Protein AF-A0A0L9T7S7-F1 (afdb_monomer_lite)

Secondary structure (DSSP, 8-state):
--PPP--HHHHHHHHHHHTT--GGGS-HHHHHHSSSHHHHHHHHHHHHHHTT--GGG-GGGGTS-HHHHHHHHHHHHHHHHHHHHHHTT-

Sequence (90 aa):
MQRAPVTVEEQLLQKAIKEECTWENLPKRIQAILSSKEEWHRRIIESCIKKRIQWNSCFARKVCKESEYYEEMMRYLRKNLAVCLALNAT

pLDDT: mean 83.79, std 12.92, range [40.47, 94.75]

Foldseek 3Di:
DPDDPCDPLNVLLVVCLVVLPQPVRRDVVNCVVQVDNVSNLVSQLVVCLVVVPDPVPGSNVVPDDPVVSVVVSVVVVVVVVVVVVVVVVD

Structure (mmCIF, N/CA/C/O backbone):
data_AF-A0A0L9T7S7-F1
#
_entry.id   AF-A0A0L9T7S7-F1
#
loop_
_atom_site.group_PDB
_atom_site.id
_atom_site.type_symbol
_atom_site.label_atom_id
_atom_site.label_alt_id
_atom_site.label_comp_id
_atom_site.label_asym_id
_atom_site.label_entity_id
_atom_site.label_seq_id
_atom_site.pdbx_PDB_ins_code
_atom_site.Cartn_x
_atom_site.Cartn_y
_atom_site.Cartn_z
_atom_site.occupancy
_atom_site.B_iso_or_equiv
_atom_site.auth_seq_id
_atom_site.auth_comp_id
_atom_site.auth_asym_id
_atom_site.auth_atom_id
_atom_site.pdbx_PDB_model_num
ATOM 1 N N . MET A 1 1 ? 4.837 -25.696 2.775 1.00 40.47 1 MET A N 1
ATOM 2 C CA . MET A 1 1 ? 4.616 -24.419 3.492 1.00 40.47 1 MET A CA 1
ATOM 3 C C . MET A 1 1 ? 3.128 -24.275 3.779 1.00 40.47 1 MET A C 1
ATOM 5 O O . MET A 1 1 ? 2.366 -24.082 2.839 1.00 40.47 1 MET A O 1
ATOM 9 N N . GLN A 1 2 ? 2.690 -24.429 5.031 1.00 44.41 2 GLN A N 1
ATOM 10 C CA . GLN A 1 2 ? 1.311 -24.094 5.403 1.00 44.41 2 GLN A CA 1
ATOM 11 C C . GLN A 1 2 ? 1.199 -22.564 5.382 1.00 44.41 2 GLN A C 1
ATOM 13 O O . GLN A 1 2 ? 1.828 -21.889 6.194 1.00 44.41 2 GLN A O 1
ATOM 18 N N . ARG A 1 3 ? 0.482 -21.992 4.404 1.00 53.94 3 ARG A N 1
ATOM 19 C CA . ARG A 1 3 ? 0.116 -20.571 4.473 1.00 53.94 3 ARG A CA 1
ATOM 20 C C . ARG A 1 3 ? -0.795 -20.428 5.684 1.00 53.94 3 ARG A C 1
ATOM 22 O O . ARG A 1 3 ? -1.836 -21.080 5.724 1.00 53.94 3 ARG A O 1
ATOM 29 N N . ALA A 1 4 ? -0.385 -19.616 6.657 1.00 58.41 4 ALA A N 1
ATOM 30 C CA . ALA A 1 4 ? -1.250 -19.244 7.766 1.00 58.41 4 ALA A CA 1
ATOM 31 C C . ALA A 1 4 ? -2.614 -18.795 7.205 1.00 58.41 4 ALA A C 1
ATOM 33 O O . ALA A 1 4 ? -2.640 -18.121 6.165 1.00 58.41 4 ALA A O 1
ATOM 34 N N . PRO A 1 5 ? -3.734 -19.199 7.826 1.00 60.47 5 PRO A N 1
ATOM 35 C CA . PRO A 1 5 ? -5.053 -18.827 7.345 1.00 60.47 5 PRO A CA 1
ATOM 36 C C . PRO A 1 5 ? -5.147 -17.301 7.274 1.00 60.47 5 PRO A C 1
ATOM 38 O O . PRO A 1 5 ? -4.821 -16.602 8.233 1.00 60.47 5 PRO A O 1
ATOM 41 N N . VAL A 1 6 ? -5.551 -16.785 6.111 1.00 68.44 6 VAL A N 1
ATOM 42 C CA . VAL A 1 6 ? -5.765 -15.348 5.913 1.00 68.44 6 VAL A CA 1
ATOM 43 C C . VAL A 1 6 ? -6.875 -14.930 6.869 1.00 68.44 6 VAL A C 1
ATOM 45 O O . VAL A 1 6 ? -8.015 -15.372 6.708 1.00 68.44 6 VAL A O 1
ATOM 48 N N . THR A 1 7 ? -6.542 -14.121 7.876 1.00 82.75 7 THR A N 1
ATOM 49 C CA . THR A 1 7 ? -7.522 -13.687 8.873 1.00 82.75 7 THR A CA 1
ATOM 50 C C . THR A 1 7 ? -8.599 -12.826 8.219 1.00 82.75 7 THR A C 1
ATOM 52 O O . THR A 1 7 ? -8.391 -12.223 7.161 1.00 82.75 7 THR A O 1
ATOM 55 N N . VAL A 1 8 ? -9.773 -12.758 8.848 1.00 83.19 8 VAL A N 1
ATOM 56 C CA . VAL A 1 8 ? -10.880 -11.916 8.369 1.00 83.19 8 VAL A CA 1
ATOM 57 C C . VAL A 1 8 ? -10.438 -10.451 8.266 1.00 83.19 8 VAL A C 1
ATOM 59 O O . VAL A 1 8 ? -10.833 -9.766 7.324 1.00 83.19 8 VAL A O 1
ATOM 62 N N . GLU A 1 9 ? -9.571 -9.975 9.170 1.00 82.00 9 GLU A N 1
ATOM 63 C CA . GLU A 1 9 ? -8.996 -8.627 9.076 1.00 82.00 9 GLU A CA 1
ATOM 64 C C . GLU A 1 9 ? -8.184 -8.429 7.796 1.00 82.00 9 GLU A C 1
ATOM 66 O O . GLU A 1 9 ? -8.365 -7.428 7.105 1.00 82.00 9 GLU A O 1
ATOM 71 N N . GLU A 1 10 ? -7.310 -9.380 7.459 1.00 83.31 10 GLU A N 1
ATOM 72 C CA . GLU A 1 10 ? -6.472 -9.279 6.266 1.00 83.31 10 GLU A CA 1
ATOM 73 C C . GLU A 1 10 ? -7.337 -9.280 4.999 1.00 83.31 10 GLU A C 1
ATOM 75 O O . GLU A 1 10 ? -7.100 -8.488 4.091 1.00 83.31 10 GLU A O 1
ATOM 80 N N . GLN A 1 11 ? -8.406 -10.080 4.948 1.00 86.31 11 GLN A N 1
ATOM 81 C CA . GLN A 1 11 ? -9.348 -10.045 3.822 1.00 86.31 11 GLN A CA 1
ATOM 82 C C . GLN A 1 11 ? -10.037 -8.682 3.683 1.00 86.31 11 GLN A C 1
ATOM 84 O O . GLN A 1 11 ? -10.162 -8.163 2.571 1.00 86.31 11 GLN A O 1
ATOM 89 N N . LEU A 1 12 ? -10.456 -8.083 4.801 1.00 86.94 12 LEU A N 1
ATOM 90 C CA . LEU A 1 12 ? -11.080 -6.760 4.815 1.00 86.94 12 LEU A CA 1
ATOM 91 C C . LEU A 1 12 ? -10.102 -5.666 4.367 1.00 86.94 12 LEU A C 1
ATOM 93 O O . LEU A 1 12 ? -10.473 -4.816 3.559 1.00 86.94 12 LEU A O 1
ATOM 97 N N . LEU A 1 13 ? -8.846 -5.718 4.820 1.00 87.00 13 LEU A N 1
ATOM 98 C CA . LEU A 1 13 ? -7.781 -4.816 4.371 1.00 87.00 13 LEU A CA 1
ATOM 99 C C . LEU A 1 13 ? -7.543 -4.947 2.865 1.00 87.00 13 LEU A C 1
ATOM 101 O O . LEU A 1 13 ? -7.527 -3.949 2.146 1.00 87.00 13 LEU A O 1
ATOM 105 N N . GLN A 1 14 ? -7.411 -6.175 2.362 1.00 87.25 14 GLN A N 1
ATOM 106 C CA . GLN A 1 14 ? -7.205 -6.426 0.936 1.00 87.25 14 GLN A CA 1
ATOM 107 C C . GLN A 1 14 ? -8.381 -5.925 0.092 1.00 87.25 14 GLN A C 1
ATOM 109 O O . GLN A 1 14 ? -8.159 -5.372 -0.988 1.00 87.25 14 GLN A O 1
ATOM 114 N N . LYS A 1 15 ? -9.616 -6.083 0.585 1.00 90.00 15 LYS A N 1
ATOM 115 C CA . LYS A 1 15 ? -10.818 -5.552 -0.061 1.00 90.00 15 LYS A CA 1
ATOM 116 C C . LYS A 1 15 ? -10.792 -4.024 -0.110 1.00 90.00 15 LYS A C 1
ATOM 118 O O . LYS A 1 15 ? -10.944 -3.471 -1.192 1.00 90.00 15 LYS A O 1
ATOM 123 N N . ALA A 1 16 ? -10.510 -3.361 1.008 1.00 90.12 16 ALA A N 1
ATOM 124 C CA . ALA A 1 16 ? -10.442 -1.902 1.073 1.00 90.12 16 ALA A CA 1
ATOM 125 C C . ALA A 1 16 ? -9.345 -1.312 0.165 1.00 90.12 16 ALA A C 1
ATOM 127 O O . ALA A 1 16 ? -9.557 -0.284 -0.470 1.00 90.12 16 ALA A O 1
ATOM 128 N N . ILE A 1 17 ? -8.191 -1.982 0.041 1.00 89.75 17 ILE A N 1
ATOM 129 C CA . ILE A 1 17 ? -7.137 -1.575 -0.906 1.00 89.75 17 ILE A CA 1
ATOM 130 C C . ILE A 1 17 ? -7.608 -1.763 -2.353 1.00 89.75 17 ILE A C 1
ATOM 132 O O . ILE A 1 17 ? -7.351 -0.909 -3.196 1.00 89.75 17 ILE A O 1
ATOM 136 N N . LYS A 1 18 ? -8.294 -2.875 -2.652 1.00 87.69 18 LYS A N 1
ATOM 137 C CA . LYS A 1 18 ? -8.822 -3.163 -3.995 1.00 87.69 18 LYS A CA 1
ATOM 138 C C . LYS A 1 18 ? -9.908 -2.168 -4.415 1.00 87.69 18 LYS A C 1
ATOM 140 O O . LYS A 1 18 ? -9.976 -1.816 -5.585 1.00 87.69 18 LYS A O 1
ATOM 145 N N . GLU A 1 19 ? -10.738 -1.738 -3.473 1.00 90.50 19 GLU A N 1
ATOM 146 C CA . GLU A 1 19 ? -11.787 -0.730 -3.670 1.00 90.50 19 GLU A CA 1
ATOM 147 C C . GLU A 1 19 ? -11.252 0.711 -3.592 1.00 90.50 19 GLU A C 1
ATOM 149 O O . GLU A 1 19 ? -12.024 1.657 -3.713 1.00 90.50 19 GLU A O 1
ATOM 154 N N . GLU A 1 20 ? -9.937 0.891 -3.417 1.00 89.44 20 GLU A N 1
ATOM 155 C CA . GLU A 1 20 ? -9.279 2.198 -3.313 1.00 89.44 20 GLU A CA 1
ATOM 156 C C . GLU A 1 20 ? -9.873 3.102 -2.216 1.00 89.44 20 GLU A C 1
ATOM 158 O O . GLU A 1 20 ? -9.974 4.326 -2.364 1.00 89.44 20 GLU A O 1
ATOM 163 N N . CYS A 1 21 ? -10.264 2.501 -1.088 1.00 89.75 21 CYS A N 1
ATOM 164 C CA . CYS A 1 21 ? -10.857 3.226 0.027 1.00 89.75 21 CYS A CA 1
ATOM 165 C C . CYS A 1 21 ? -9.839 4.170 0.682 1.00 89.75 21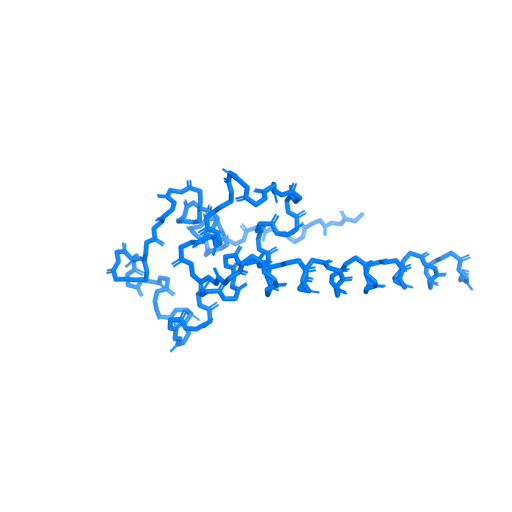 CYS A C 1
ATOM 167 O O . CYS A 1 21 ? -8.758 3.770 1.129 1.00 89.75 21 CYS A O 1
ATOM 169 N N . THR A 1 22 ? -10.209 5.444 0.794 1.00 89.31 22 THR A N 1
ATOM 170 C CA . THR A 1 22 ? -9.461 6.436 1.573 1.00 89.31 22 THR A CA 1
ATOM 171 C C . THR A 1 22 ? -9.616 6.175 3.069 1.00 89.31 22 THR A C 1
ATOM 173 O O . THR A 1 22 ? -10.591 5.560 3.492 1.00 89.31 22 THR A O 1
ATOM 176 N N . TRP A 1 23 ? -8.675 6.679 3.876 1.00 88.88 23 TRP A N 1
ATOM 177 C CA . TRP A 1 23 ? -8.687 6.521 5.338 1.00 88.88 23 TRP A CA 1
ATOM 178 C C . TRP A 1 23 ? -10.043 6.868 5.976 1.00 88.88 23 TRP A C 1
ATOM 180 O O . TRP A 1 23 ? -10.582 6.069 6.736 1.00 88.88 23 TRP A O 1
ATOM 190 N N . GLU A 1 24 ? -10.626 8.005 5.590 1.00 88.19 24 GLU A N 1
ATOM 191 C CA . GLU A 1 24 ? -11.91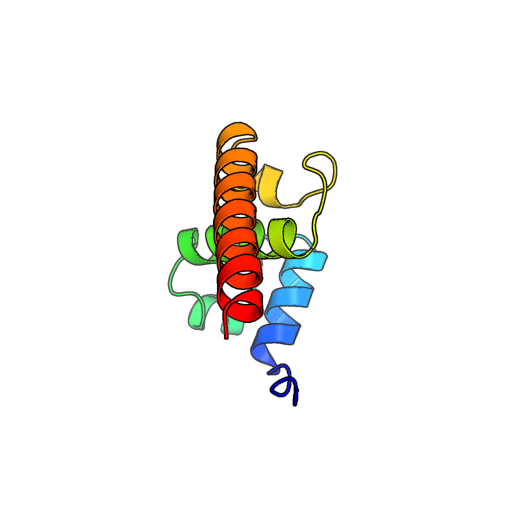4 8.503 6.100 1.00 88.19 24 GLU A CA 1
ATOM 192 C C . GLU A 1 24 ? -13.089 7.552 5.812 1.00 88.19 24 GLU A C 1
ATOM 194 O O . GLU A 1 24 ? -14.026 7.464 6.599 1.00 88.19 24 GLU A O 1
ATOM 199 N N . ASN A 1 25 ? -13.024 6.812 4.701 1.00 88.88 25 ASN A N 1
ATOM 200 C CA . ASN A 1 25 ? -14.082 5.906 4.249 1.00 88.88 25 ASN A CA 1
ATOM 201 C C . ASN A 1 25 ? -13.860 4.454 4.694 1.00 88.88 25 ASN A C 1
ATOM 203 O O . ASN A 1 25 ? -14.634 3.566 4.332 1.00 88.88 25 ASN A O 1
ATOM 207 N N . LEU A 1 26 ? -12.796 4.181 5.454 1.00 88.19 26 LEU A N 1
ATOM 208 C CA . LEU A 1 26 ? -12.546 2.841 5.962 1.00 88.19 26 LEU A CA 1
ATOM 209 C C . LEU A 1 26 ? -13.573 2.447 7.030 1.00 88.19 26 LEU A C 1
ATOM 211 O O . LEU A 1 26 ? -13.963 3.265 7.865 1.00 88.19 26 LEU A O 1
ATOM 215 N N . PRO A 1 27 ? -13.948 1.159 7.096 1.00 87.56 27 PRO A N 1
ATOM 216 C CA . PRO A 1 27 ? -14.693 0.634 8.228 1.00 87.56 27 PRO A CA 1
ATOM 217 C C . PRO A 1 27 ? -13.977 0.936 9.550 1.00 87.56 27 PRO A C 1
ATOM 219 O O . PRO A 1 27 ? -12.771 0.709 9.668 1.00 87.56 27 PRO A O 1
ATOM 222 N N . LYS A 1 28 ? -14.731 1.331 10.587 1.00 86.38 28 LYS A N 1
ATOM 223 C CA . LYS A 1 28 ? -14.190 1.593 11.938 1.00 86.38 28 LYS A CA 1
ATOM 224 C C . LYS A 1 28 ? -13.366 0.430 12.490 1.00 86.38 28 LYS A C 1
ATOM 226 O O . LYS A 1 28 ? -12.398 0.649 13.202 1.00 86.38 28 LYS A O 1
ATOM 231 N N . ARG A 1 29 ? -13.713 -0.809 12.123 1.00 86.12 29 ARG A N 1
ATOM 232 C CA . ARG A 1 29 ? -12.931 -2.000 12.479 1.00 86.12 29 ARG A CA 1
ATOM 233 C C . ARG A 1 29 ? -11.507 -1.936 11.920 1.00 86.12 29 ARG A C 1
ATOM 235 O O . ARG A 1 29 ? -10.581 -2.265 12.641 1.00 86.12 29 ARG A O 1
ATOM 242 N N . ILE A 1 30 ? -11.328 -1.500 10.671 1.00 87.31 30 ILE A N 1
ATOM 243 C CA . ILE A 1 30 ? -10.001 -1.335 10.061 1.00 87.31 30 ILE A CA 1
ATOM 244 C C . ILE A 1 30 ? -9.260 -0.155 10.697 1.00 87.31 30 ILE A C 1
ATOM 246 O O . ILE A 1 30 ? -8.091 -0.303 11.033 1.00 87.31 30 ILE A O 1
ATOM 250 N N . GLN A 1 31 ? -9.932 0.980 10.914 1.00 87.50 31 GLN A N 1
ATOM 251 C CA . GLN A 1 31 ? -9.328 2.133 11.599 1.00 87.50 31 GLN A CA 1
ATOM 252 C C . GLN A 1 31 ? -8.954 1.840 13.060 1.00 87.50 31 GLN A C 1
ATOM 254 O O . GLN A 1 31 ? -8.077 2.490 13.598 1.00 87.50 31 GLN A O 1
ATOM 259 N N . ALA A 1 32 ? -9.604 0.882 13.723 1.00 86.56 32 ALA A N 1
ATOM 260 C CA . ALA A 1 32 ? -9.210 0.454 15.064 1.00 86.56 32 ALA A CA 1
ATOM 261 C C . ALA A 1 32 ? -7.974 -0.463 15.047 1.00 86.56 32 ALA A C 1
ATOM 263 O O . ALA A 1 32 ? -7.257 -0.544 16.038 1.00 86.56 32 ALA A O 1
ATOM 264 N N . ILE A 1 33 ? -7.740 -1.172 13.936 1.00 85.62 33 ILE A N 1
ATOM 265 C CA . ILE A 1 33 ? -6.579 -2.057 13.750 1.00 85.62 33 ILE A CA 1
ATOM 266 C C . ILE A 1 33 ? -5.347 -1.253 13.331 1.00 85.62 33 ILE A C 1
ATOM 268 O O . ILE A 1 33 ? -4.238 -1.529 13.777 1.00 85.62 33 ILE A O 1
ATOM 272 N N . LEU A 1 34 ? -5.538 -0.298 12.425 1.00 83.19 34 LEU A N 1
ATOM 273 C CA . LEU A 1 34 ? -4.491 0.588 11.943 1.00 83.19 34 LEU A CA 1
ATOM 274 C C . LEU A 1 34 ? -4.471 1.794 12.867 1.00 83.19 34 LEU A C 1
ATOM 276 O O . LEU A 1 34 ? -5.438 2.534 12.918 1.00 83.19 34 LEU A O 1
ATOM 280 N N . SER A 1 35 ? -3.398 2.003 13.612 1.00 80.44 35 SER A N 1
ATOM 281 C CA . SER A 1 35 ? -3.403 3.006 14.684 1.00 80.44 35 SER A CA 1
ATOM 282 C C . SER A 1 35 ? -3.411 4.441 14.144 1.00 80.44 35 SER A C 1
ATOM 284 O O . SER A 1 35 ? -3.662 5.386 14.891 1.00 80.44 35 SER A O 1
ATOM 286 N N . SER A 1 36 ? -3.125 4.623 12.848 1.00 90.50 36 SER A N 1
ATOM 287 C CA . SER A 1 36 ? -3.150 5.924 12.188 1.00 90.50 36 SER A CA 1
ATOM 288 C C . SER A 1 36 ? -3.315 5.841 10.664 1.00 90.50 36 SER A C 1
ATOM 290 O O . SER A 1 36 ? -3.141 4.793 10.031 1.00 90.50 36 SER A O 1
ATOM 292 N N . LYS A 1 37 ? -3.584 7.002 10.056 1.00 91.19 37 LYS A N 1
ATOM 293 C CA . LYS A 1 37 ? -3.645 7.185 8.601 1.00 91.19 37 LYS A CA 1
ATOM 294 C C . LYS A 1 37 ? -2.317 6.867 7.913 1.00 91.19 37 LYS A C 1
ATOM 296 O O . LYS A 1 37 ? -2.304 6.278 6.834 1.00 91.19 37 LYS A O 1
ATOM 301 N N . GLU A 1 38 ? -1.196 7.220 8.531 1.00 91.56 38 GLU A N 1
ATOM 302 C CA . GLU A 1 38 ? 0.143 6.922 8.018 1.00 91.56 38 GLU A CA 1
ATOM 303 C C . GLU A 1 38 ? 0.377 5.410 7.950 1.00 91.56 38 GLU A C 1
ATOM 305 O O . GLU A 1 38 ? 0.979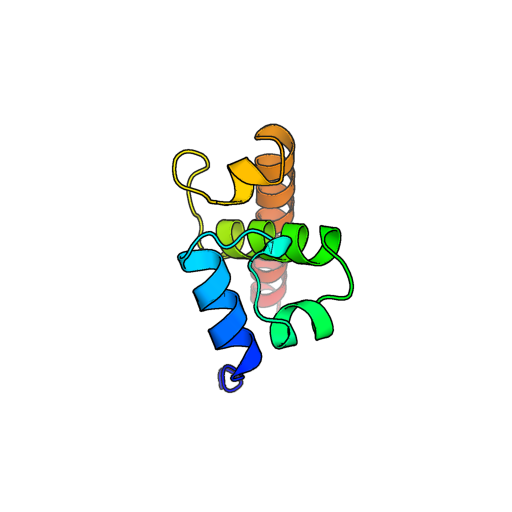 4.910 6.997 1.00 91.56 38 GLU A O 1
ATOM 310 N N . GLU A 1 39 ? -0.134 4.662 8.929 1.00 91.69 39 GLU A N 1
ATOM 311 C CA . GLU A 1 39 ? -0.056 3.205 8.925 1.00 91.69 39 GLU A CA 1
ATOM 312 C C . GLU A 1 39 ? -0.883 2.596 7.786 1.00 91.69 39 GLU A C 1
ATOM 314 O O . GLU A 1 39 ? -0.414 1.687 7.093 1.00 91.69 39 GLU A O 1
ATOM 319 N N . TRP A 1 40 ? -2.061 3.157 7.500 1.00 92.38 40 TRP A N 1
ATOM 320 C CA . TRP A 1 40 ? -2.835 2.782 6.316 1.00 92.38 40 TRP A CA 1
ATOM 321 C C . TRP A 1 40 ? -2.091 3.053 5.010 1.00 92.38 40 TRP A C 1
ATOM 323 O O . TRP A 1 40 ? -2.023 2.177 4.145 1.00 92.38 40 TRP A O 1
ATOM 333 N N . HIS A 1 41 ? -1.473 4.227 4.877 1.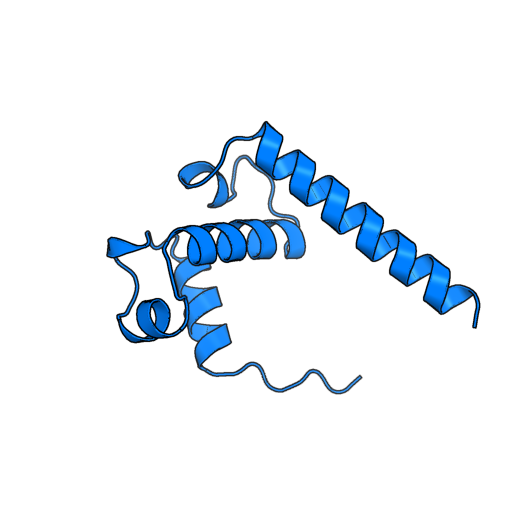00 93.12 41 HIS A N 1
ATOM 334 C CA . HIS A 1 41 ? -0.685 4.569 3.693 1.00 93.12 41 HIS A CA 1
ATOM 335 C C . HIS A 1 41 ? 0.459 3.570 3.474 1.00 93.12 41 HIS A C 1
ATOM 337 O O . HIS A 1 41 ? 0.647 3.084 2.356 1.00 93.12 41 HIS A O 1
ATOM 343 N N . ARG A 1 42 ? 1.170 3.181 4.543 1.00 92.00 42 ARG A N 1
ATOM 344 C CA . ARG A 1 42 ? 2.214 2.144 4.474 1.00 92.00 42 ARG A CA 1
ATOM 345 C C . ARG A 1 42 ? 1.664 0.806 3.980 1.00 92.00 42 ARG A C 1
ATOM 347 O O . ARG A 1 42 ? 2.276 0.190 3.108 1.00 92.00 42 ARG A O 1
ATOM 354 N N . ARG A 1 43 ? 0.497 0.372 4.475 1.00 91.38 43 ARG A N 1
ATOM 355 C CA . ARG A 1 43 ? -0.146 -0.880 4.034 1.00 91.38 43 ARG A CA 1
ATOM 356 C C . ARG A 1 43 ? -0.552 -0.853 2.563 1.00 91.38 43 ARG A C 1
ATOM 358 O O . ARG A 1 43 ? -0.385 -1.865 1.880 1.00 91.38 43 ARG A O 1
ATOM 365 N N . ILE A 1 44 ? -1.037 0.282 2.057 1.00 93.00 44 ILE A N 1
ATOM 366 C CA . ILE A 1 44 ? -1.346 0.450 0.629 1.00 93.00 44 ILE A CA 1
ATOM 367 C C . ILE A 1 44 ? -0.083 0.265 -0.216 1.00 93.00 44 ILE A C 1
ATOM 369 O O . ILE A 1 44 ? -0.077 -0.549 -1.143 1.00 93.00 44 ILE A O 1
ATOM 373 N N . ILE A 1 45 ? 0.986 0.997 0.120 1.00 93.25 45 ILE A N 1
ATOM 374 C CA . ILE A 1 45 ? 2.260 0.970 -0.611 1.00 93.25 45 ILE A CA 1
ATOM 375 C C . ILE A 1 45 ? 2.825 -0.453 -0.628 1.00 93.25 45 ILE A C 1
ATOM 377 O O . ILE A 1 45 ? 3.110 -1.003 -1.695 1.00 93.25 45 ILE A O 1
ATOM 381 N N . GLU A 1 46 ? 2.906 -1.090 0.540 1.00 92.38 46 GLU A N 1
ATOM 382 C CA . GLU A 1 46 ? 3.412 -2.453 0.680 1.00 92.38 46 GLU A CA 1
ATOM 383 C C . GLU A 1 46 ? 2.580 -3.462 -0.130 1.00 92.38 46 GLU A C 1
ATOM 385 O O . GLU A 1 46 ? 3.140 -4.328 -0.807 1.00 92.38 46 GLU A O 1
ATOM 390 N N . SER A 1 47 ? 1.248 -3.342 -0.109 1.00 91.75 47 SER A N 1
ATOM 391 C CA . SER A 1 47 ? 0.346 -4.222 -0.861 1.00 91.75 47 SER A CA 1
ATOM 392 C C . SER A 1 47 ? 0.524 -4.076 -2.376 1.00 91.75 47 SER A C 1
ATOM 394 O O . SER A 1 47 ? 0.647 -5.088 -3.074 1.00 91.75 47 SER A O 1
ATOM 396 N N . CYS A 1 48 ? 0.617 -2.844 -2.892 1.00 92.12 48 CYS A N 1
ATOM 397 C CA . CYS A 1 48 ? 0.902 -2.594 -4.310 1.00 92.12 48 CYS A CA 1
ATOM 398 C C . CYS A 1 48 ? 2.258 -3.188 -4.733 1.00 92.12 48 CYS A C 1
ATOM 400 O O . CYS A 1 48 ? 2.338 -3.876 -5.754 1.00 92.12 48 CYS A O 1
ATOM 402 N N . ILE A 1 49 ? 3.312 -2.983 -3.935 1.00 92.75 49 ILE A N 1
ATOM 403 C CA . ILE A 1 49 ? 4.665 -3.477 -4.234 1.00 92.75 49 ILE A CA 1
ATOM 404 C C . ILE A 1 49 ? 4.712 -5.009 -4.215 1.00 92.75 49 ILE A C 1
ATOM 406 O O . ILE A 1 49 ? 5.249 -5.634 -5.140 1.00 92.75 49 ILE A O 1
ATOM 410 N N . LYS A 1 50 ? 4.117 -5.638 -3.191 1.00 90.25 50 LYS A N 1
ATOM 411 C CA . LYS A 1 50 ? 4.018 -7.104 -3.087 1.00 90.25 50 LYS A CA 1
ATOM 412 C C . LYS A 1 50 ? 3.326 -7.704 -4.309 1.00 90.25 50 LYS A C 1
ATOM 414 O O . LYS A 1 50 ? 3.788 -8.722 -4.816 1.00 90.25 50 LYS A O 1
ATOM 419 N N . LYS A 1 51 ? 2.278 -7.045 -4.811 1.00 88.44 51 LYS A N 1
ATOM 420 C CA . LYS A 1 51 ? 1.527 -7.444 -6.012 1.00 88.44 51 LYS A CA 1
ATOM 421 C C . LYS A 1 51 ? 2.156 -6.989 -7.336 1.00 88.44 51 LYS A C 1
ATOM 423 O O . LYS A 1 51 ? 1.605 -7.308 -8.382 1.00 88.44 51 LYS A O 1
ATOM 428 N N . ARG A 1 52 ? 3.293 -6.277 -7.308 1.00 88.25 52 ARG A N 1
ATOM 429 C CA . ARG A 1 52 ? 3.991 -5.738 -8.496 1.00 88.25 52 ARG A CA 1
ATOM 430 C C . ARG A 1 52 ? 3.103 -4.841 -9.368 1.00 88.25 52 ARG A C 1
ATOM 432 O O . ARG A 1 52 ? 3.219 -4.847 -10.590 1.00 88.25 52 ARG A O 1
ATOM 439 N N . ILE A 1 53 ? 2.217 -4.065 -8.744 1.00 90.50 53 ILE A N 1
ATOM 440 C CA . ILE A 1 53 ? 1.336 -3.151 -9.478 1.00 90.50 53 ILE A CA 1
ATOM 441 C C . ILE A 1 53 ? 2.173 -1.989 -10.028 1.00 90.50 53 ILE A C 1
ATOM 443 O O . ILE A 1 53 ? 3.008 -1.416 -9.322 1.00 90.50 53 ILE A O 1
ATOM 447 N N . GLN A 1 54 ? 1.959 -1.643 -11.295 1.00 89.25 54 GLN A N 1
ATOM 448 C CA . GLN A 1 54 ? 2.609 -0.493 -11.918 1.00 89.25 54 GLN A CA 1
ATOM 449 C C . GLN A 1 54 ? 2.086 0.811 -11.318 1.00 89.25 54 GLN A C 1
ATOM 451 O O . GLN A 1 54 ? 0.911 0.914 -10.969 1.00 89.25 54 GLN A O 1
ATOM 456 N N . TRP A 1 55 ? 2.941 1.832 -11.245 1.00 91.19 55 TRP A N 1
ATOM 457 C CA . TRP A 1 55 ? 2.566 3.143 -10.712 1.00 91.19 55 TRP A CA 1
ATOM 458 C C . TRP A 1 55 ? 1.275 3.674 -11.351 1.00 91.19 55 TRP A C 1
ATOM 460 O O . TRP A 1 55 ? 0.324 3.984 -10.640 1.00 91.19 55 TRP A O 1
ATOM 470 N N . ASN A 1 56 ? 1.181 3.632 -12.685 1.00 89.12 56 ASN A N 1
ATOM 471 C CA . ASN A 1 56 ? 0.052 4.138 -13.479 1.00 89.12 56 ASN A CA 1
ATOM 472 C C . ASN A 1 56 ? -1.312 3.485 -13.204 1.00 89.12 56 ASN A C 1
ATOM 474 O O . ASN A 1 56 ? -2.336 3.998 -13.658 1.00 89.12 56 ASN A O 1
ATOM 478 N N . SER A 1 57 ? -1.349 2.379 -12.467 1.00 86.56 57 SER A N 1
ATOM 479 C CA . SER A 1 57 ? -2.571 1.677 -12.071 1.00 86.56 57 SER A CA 1
ATOM 480 C C . SER A 1 57 ? -2.637 1.403 -10.567 1.00 86.56 57 SER A C 1
ATOM 482 O O . SER A 1 57 ? -3.568 0.748 -10.110 1.00 86.56 57 SER A O 1
ATOM 484 N N . CYS A 1 58 ? -1.679 1.903 -9.780 1.00 87.81 58 CYS A N 1
ATOM 485 C CA . CYS A 1 58 ? -1.621 1.649 -8.346 1.00 87.81 58 CYS A CA 1
ATOM 486 C C . CYS A 1 58 ? -2.341 2.743 -7.547 1.00 87.81 58 CYS A C 1
ATOM 488 O O . CYS A 1 58 ? -2.201 3.945 -7.798 1.00 87.81 58 CYS A O 1
ATOM 490 N N . PHE A 1 59 ? -3.058 2.292 -6.518 1.00 90.88 59 PHE A N 1
ATOM 491 C CA . PHE A 1 59 ? -3.737 3.135 -5.539 1.00 90.88 59 PHE A CA 1
ATOM 492 C C . PHE A 1 59 ? -2.765 4.012 -4.728 1.00 90.88 59 PHE A C 1
ATOM 494 O O . PHE A 1 59 ? -3.122 5.113 -4.310 1.00 90.88 59 PHE A O 1
ATOM 501 N N . ALA A 1 60 ? -1.506 3.576 -4.566 1.00 90.88 60 ALA A N 1
ATOM 502 C CA . ALA A 1 60 ? -0.472 4.308 -3.830 1.00 90.88 60 ALA A CA 1
ATOM 503 C C . ALA A 1 60 ? -0.248 5.741 -4.349 1.00 90.88 60 ALA A C 1
ATOM 505 O O . ALA A 1 60 ? 0.131 6.615 -3.575 1.00 90.88 60 ALA A O 1
ATOM 506 N N . ARG A 1 61 ? -0.581 6.016 -5.618 1.00 93.44 61 ARG A N 1
ATOM 507 C CA . ARG A 1 61 ? -0.545 7.362 -6.214 1.00 93.44 61 ARG A CA 1
ATOM 508 C C . ARG A 1 61 ? -1.342 8.418 -5.462 1.00 93.44 61 ARG A C 1
ATOM 510 O O . ARG A 1 61 ? -1.039 9.599 -5.564 1.00 93.44 61 ARG A O 1
ATOM 517 N N . LYS A 1 62 ? -2.384 8.003 -4.742 1.00 90.62 62 LYS A N 1
ATOM 518 C CA . LYS A 1 62 ? -3.228 8.906 -3.953 1.00 90.62 62 LYS A CA 1
ATOM 519 C C . LYS A 1 62 ? -2.641 9.203 -2.567 1.00 90.62 62 LYS A C 1
ATOM 521 O O . LYS A 1 62 ? -3.168 10.072 -1.880 1.00 90.62 62 LYS A O 1
ATOM 526 N N . VAL A 1 63 ? -1.594 8.487 -2.140 1.00 91.25 63 VAL A N 1
ATOM 527 C CA . VAL A 1 63 ? -1.064 8.556 -0.765 1.00 91.25 63 VAL A CA 1
ATOM 528 C C . VAL A 1 63 ? 0.436 8.845 -0.666 1.00 91.25 63 VAL A C 1
ATOM 530 O O . VAL A 1 63 ? 0.879 9.257 0.403 1.00 91.25 63 VAL A O 1
ATOM 533 N N . CYS A 1 64 ? 1.214 8.664 -1.737 1.00 93.00 64 CYS A N 1
ATOM 534 C CA . CYS A 1 64 ? 2.637 9.021 -1.793 1.00 93.00 64 CYS A CA 1
ATOM 535 C C . CYS A 1 64 ? 3.045 9.551 -3.177 1.00 93.00 64 CYS A C 1
ATOM 537 O O . CYS A 1 64 ? 2.245 9.548 -4.114 1.00 93.00 64 CYS A O 1
ATOM 539 N N . LYS A 1 65 ? 4.292 10.025 -3.304 1.00 94.75 65 LYS A N 1
ATOM 540 C CA . LYS A 1 65 ? 4.893 10.428 -4.586 1.00 94.75 65 LYS A CA 1
ATOM 541 C C . LYS A 1 65 ? 5.474 9.231 -5.338 1.00 94.75 65 LYS A C 1
ATOM 543 O O . LYS A 1 65 ? 5.844 8.221 -4.743 1.00 94.75 65 LYS A O 1
ATOM 548 N N . GLU A 1 66 ? 5.631 9.387 -6.650 1.00 93.25 66 GLU A N 1
ATOM 549 C CA . GLU A 1 66 ? 6.189 8.350 -7.528 1.00 93.25 66 GLU A CA 1
ATOM 550 C C . GLU A 1 66 ? 7.603 7.927 -7.109 1.00 93.25 66 GLU A C 1
ATOM 552 O O . GLU A 1 66 ? 7.903 6.735 -7.042 1.00 93.25 66 GLU A O 1
ATOM 557 N N . SER A 1 67 ? 8.454 8.895 -6.755 1.00 94.31 67 SER A N 1
ATOM 558 C CA . SER A 1 67 ? 9.818 8.641 -6.281 1.00 94.31 67 SER A CA 1
ATOM 559 C C . SER A 1 67 ? 9.836 7.773 -5.022 1.00 94.31 67 SER A C 1
ATOM 561 O O . SER A 1 67 ? 10.549 6.774 -4.974 1.00 94.31 67 SER A O 1
ATOM 563 N N . GLU A 1 68 ? 8.994 8.099 -4.038 1.00 93.88 68 GLU A N 1
ATOM 564 C CA . GLU A 1 68 ? 8.873 7.351 -2.781 1.00 93.88 68 GLU A CA 1
ATOM 565 C C . GLU A 1 68 ? 8.388 5.916 -3.032 1.00 93.88 68 GLU A C 1
ATOM 567 O O . GLU A 1 68 ? 8.895 4.963 -2.441 1.00 93.88 68 GLU A O 1
ATOM 572 N N . TYR A 1 69 ? 7.435 5.741 -3.953 1.00 93.56 69 TYR A N 1
ATOM 573 C CA . TYR A 1 69 ? 6.935 4.422 -4.332 1.00 93.56 69 TYR A CA 1
ATOM 574 C C . TYR A 1 69 ? 8.033 3.535 -4.931 1.00 93.56 69 TYR A C 1
ATOM 576 O O . TYR A 1 69 ? 8.179 2.374 -4.534 1.00 93.56 69 TYR A O 1
ATOM 584 N N . TYR A 1 70 ? 8.828 4.067 -5.862 1.00 93.31 70 TYR A N 1
ATOM 585 C CA . TYR A 1 70 ? 9.920 3.303 -6.465 1.00 93.31 70 TYR A CA 1
ATOM 586 C C . TYR A 1 70 ? 11.080 3.060 -5.497 1.00 93.31 70 TYR A C 1
ATOM 588 O O . TYR A 1 70 ? 11.687 1.988 -5.546 1.00 93.31 70 TYR A O 1
ATOM 596 N N . GLU A 1 71 ? 11.367 3.989 -4.585 1.00 94.25 71 GLU A N 1
ATOM 597 C CA . GLU A 1 71 ? 12.337 3.772 -3.506 1.00 94.25 71 GLU A CA 1
ATOM 598 C C . GLU A 1 71 ? 11.938 2.594 -2.610 1.00 94.25 71 GLU A C 1
ATOM 600 O O . GLU A 1 71 ? 12.743 1.680 -2.387 1.00 94.25 71 GLU A O 1
ATOM 605 N N . GLU A 1 72 ? 10.682 2.556 -2.158 1.00 93.50 72 GLU A N 1
ATOM 606 C CA . GLU A 1 72 ? 10.166 1.446 -1.354 1.00 93.50 72 GLU A CA 1
ATOM 607 C C . GLU A 1 72 ? 10.120 0.136 -2.152 1.00 93.50 72 GLU A C 1
ATOM 609 O O . GLU A 1 72 ? 10.460 -0.927 -1.623 1.00 93.50 72 GLU A O 1
ATOM 614 N N . MET A 1 73 ? 9.789 0.189 -3.447 1.00 92.06 73 MET A N 1
ATOM 615 C CA . MET A 1 73 ? 9.833 -0.982 -4.324 1.00 92.06 73 MET A CA 1
ATOM 616 C C . MET A 1 73 ? 11.251 -1.551 -4.431 1.00 92.06 73 MET A C 1
ATOM 618 O O . MET A 1 73 ? 11.449 -2.755 -4.256 1.00 92.06 73 MET A O 1
ATOM 622 N N . MET A 1 74 ? 12.253 -0.703 -4.671 1.00 91.75 74 MET A N 1
ATOM 623 C CA . MET A 1 74 ? 13.655 -1.122 -4.721 1.00 91.75 74 MET A CA 1
ATOM 624 C C . MET A 1 74 ? 14.113 -1.710 -3.385 1.00 91.75 74 MET A C 1
ATOM 626 O O . MET A 1 74 ? 14.776 -2.749 -3.360 1.00 91.75 74 MET A O 1
ATOM 630 N N . ARG A 1 75 ? 13.738 -1.085 -2.264 1.00 92.00 75 ARG A N 1
ATOM 631 C CA . ARG A 1 75 ? 14.034 -1.589 -0.916 1.00 92.00 75 ARG A CA 1
ATOM 632 C C . ARG A 1 75 ? 13.427 -2.974 -0.691 1.00 92.00 75 ARG A C 1
ATOM 634 O O . ARG A 1 75 ? 14.115 -3.860 -0.183 1.00 92.00 75 ARG A O 1
ATOM 641 N N . TYR A 1 76 ? 12.175 -3.178 -1.096 1.00 90.00 76 TYR A N 1
ATOM 642 C CA . TYR A 1 76 ? 11.497 -4.469 -1.020 1.00 90.00 76 TYR A CA 1
ATOM 643 C C . TYR A 1 76 ? 12.200 -5.538 -1.870 1.00 90.00 76 TYR A C 1
ATOM 645 O O . TYR A 1 76 ? 12.475 -6.634 -1.383 1.00 90.00 76 TYR A O 1
ATOM 653 N N . LEU A 1 77 ? 12.551 -5.217 -3.120 1.00 86.56 77 LEU A N 1
ATOM 654 C CA . LEU A 1 77 ? 13.239 -6.148 -4.020 1.00 86.56 77 LEU A CA 1
ATOM 655 C C . LEU A 1 77 ? 14.622 -6.542 -3.493 1.00 86.56 77 LEU A C 1
ATOM 657 O O . LEU A 1 77 ? 14.953 -7.724 -3.511 1.00 86.56 77 LEU A O 1
ATOM 661 N N . ARG A 1 78 ? 15.401 -5.588 -2.963 1.00 88.88 78 ARG A N 1
ATOM 662 C CA . ARG A 1 78 ? 16.711 -5.865 -2.345 1.00 88.88 78 ARG A CA 1
ATOM 663 C C . ARG A 1 78 ? 16.589 -6.798 -1.143 1.00 88.88 78 ARG A C 1
ATOM 665 O O . ARG A 1 78 ? 17.362 -7.746 -1.038 1.00 88.88 78 ARG A O 1
ATOM 672 N N . LYS A 1 79 ? 15.603 -6.569 -0.267 1.00 85.19 79 LYS A N 1
ATOM 673 C CA . LYS A 1 79 ? 15.334 -7.452 0.880 1.00 85.19 79 LYS A CA 1
ATOM 674 C C . LYS A 1 79 ? 14.955 -8.860 0.427 1.00 85.19 79 LYS A C 1
ATOM 676 O O . LYS A 1 79 ? 15.511 -9.827 0.932 1.00 85.19 79 LYS A O 1
ATOM 681 N N . ASN A 1 80 ? 14.062 -8.989 -0.551 1.00 77.81 80 ASN A N 1
ATOM 682 C CA . ASN A 1 80 ? 13.653 -10.301 -1.047 1.00 77.81 80 ASN A CA 1
ATOM 683 C C . ASN A 1 80 ? 14.778 -11.035 -1.789 1.00 77.81 80 ASN A C 1
ATOM 685 O O . ASN A 1 80 ? 14.890 -12.248 -1.654 1.00 77.81 80 ASN A O 1
ATOM 689 N N . LEU A 1 81 ? 15.624 -10.323 -2.540 1.00 70.62 81 LEU A N 1
ATOM 690 C CA . LEU A 1 81 ? 16.790 -10.921 -3.190 1.00 70.62 81 LEU A CA 1
ATOM 691 C C . LEU A 1 81 ? 17.799 -11.428 -2.153 1.00 70.62 81 LEU A C 1
ATOM 693 O O . LEU A 1 81 ? 18.300 -12.539 -2.291 1.00 70.62 81 LEU A O 1
ATOM 697 N N . ALA A 1 82 ? 18.042 -10.657 -1.088 1.00 67.44 82 ALA A N 1
ATOM 698 C CA . ALA A 1 82 ? 18.876 -11.098 0.029 1.00 67.44 82 ALA A CA 1
ATOM 699 C C . ALA A 1 82 ? 18.315 -12.368 0.694 1.00 67.44 82 ALA A C 1
ATOM 701 O O . ALA A 1 82 ? 19.075 -13.278 1.009 1.00 67.44 82 ALA A O 1
ATOM 702 N N . VAL A 1 83 ? 16.987 -12.472 0.833 1.00 60.56 83 VAL A N 1
ATOM 703 C CA . VAL A 1 83 ? 16.317 -13.689 1.325 1.00 60.56 83 VAL A CA 1
ATOM 704 C C . VAL A 1 83 ? 16.529 -14.876 0.376 1.00 60.56 83 VAL A C 1
ATOM 706 O O . VAL A 1 83 ? 16.832 -15.970 0.841 1.00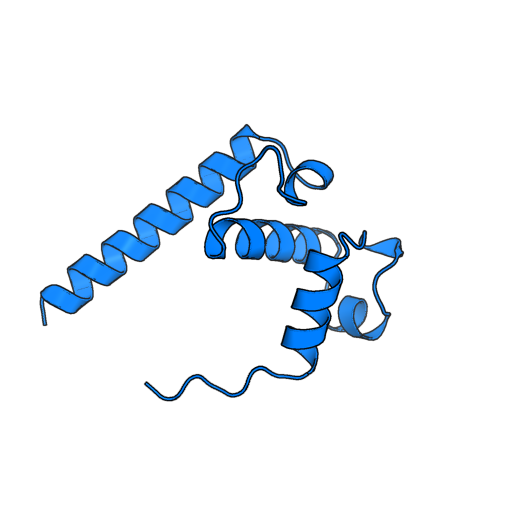 60.56 83 VAL A O 1
ATOM 709 N N . CYS A 1 84 ? 16.423 -14.681 -0.942 1.00 59.34 84 CYS A N 1
ATOM 710 C CA . CYS A 1 84 ? 16.686 -15.745 -1.918 1.00 59.34 84 CYS A CA 1
ATOM 711 C C . CYS A 1 84 ? 18.145 -16.225 -1.889 1.00 59.34 84 CYS A C 1
ATOM 713 O O . CYS A 1 84 ? 18.389 -17.423 -1.988 1.00 59.34 84 CYS A O 1
ATOM 715 N N . LEU A 1 85 ? 19.109 -15.315 -1.728 1.00 62.69 85 LEU A N 1
ATOM 716 C CA . LEU A 1 85 ? 20.525 -15.675 -1.622 1.00 62.69 85 LEU A CA 1
ATOM 717 C C . LEU A 1 85 ? 20.833 -16.419 -0.315 1.00 62.69 85 LEU A C 1
ATOM 719 O O . LEU A 1 85 ? 21.575 -17.394 -0.341 1.00 62.69 85 LEU A O 1
ATOM 723 N N . ALA A 1 86 ? 20.234 -16.008 0.806 1.00 60.06 86 ALA A N 1
ATOM 724 C CA . ALA A 1 86 ? 20.432 -16.659 2.102 1.00 60.06 86 ALA A CA 1
ATOM 725 C C . ALA A 1 86 ? 19.863 -18.089 2.147 1.00 60.06 86 ALA A C 1
ATOM 727 O O . ALA A 1 86 ? 20.483 -18.976 2.725 1.00 60.06 86 ALA A O 1
AT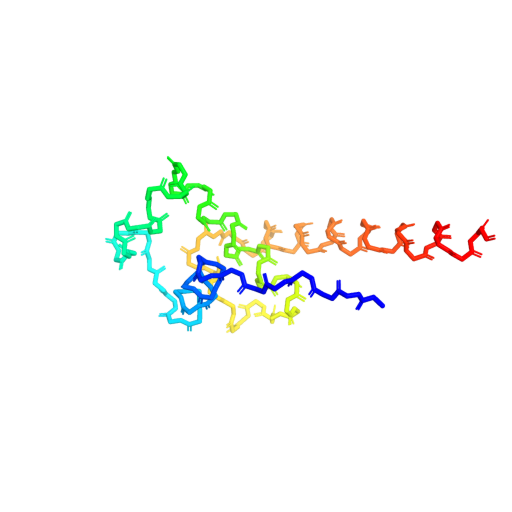OM 728 N N . LEU A 1 87 ? 18.713 -18.332 1.508 1.00 59.06 87 LEU A N 1
ATOM 729 C CA . LEU A 1 87 ? 18.093 -19.663 1.456 1.00 59.06 87 LEU A CA 1
ATOM 730 C C . LEU A 1 87 ? 18.830 -20.644 0.534 1.00 59.06 87 LEU A C 1
ATOM 732 O O . LEU A 1 87 ? 18.753 -21.842 0.759 1.00 59.06 87 LEU A O 1
ATOM 736 N N . ASN A 1 88 ? 19.547 -20.152 -0.480 1.00 56.22 88 ASN A N 1
ATOM 737 C CA . ASN A 1 88 ? 20.340 -20.997 -1.382 1.00 56.22 88 ASN A CA 1
ATOM 738 C C . ASN A 1 88 ? 21.737 -21.336 -0.824 1.00 56.22 88 ASN A C 1
ATOM 740 O O . ASN A 1 88 ? 22.479 -22.081 -1.458 1.00 56.22 88 ASN A O 1
ATOM 744 N N . ALA A 1 89 ? 22.114 -20.751 0.317 1.00 55.06 89 ALA A N 1
ATOM 745 C CA . ALA A 1 89 ? 23.411 -20.933 0.971 1.00 55.06 89 ALA A CA 1
ATOM 746 C C . ALA A 1 89 ? 23.352 -21.861 2.205 1.00 55.06 89 ALA A C 1
ATOM 748 O O . ALA A 1 89 ? 24.331 -21.939 2.946 1.00 55.06 89 ALA A O 1
ATOM 749 N N . THR A 1 90 ? 22.216 -22.533 2.437 1.00 48.03 90 THR A N 1
ATOM 750 C CA . THR A 1 90 ? 21.988 -23.508 3.524 1.00 48.03 90 THR A CA 1
ATOM 751 C C . THR A 1 90 ? 21.598 -24.850 2.924 1.00 48.03 90 THR A C 1
ATOM 753 O O . THR A 1 90 ? 22.034 -25.884 3.470 1.00 48.03 90 THR A O 1
#

InterPro domains:
  IPR028091 FAM91, N-terminal domain [PF14647] (17-83)
  IPR039199 FAM91 [PTHR28441] (1-82)

Radius of gyration: 14.83 Å; chains: 1; bounding box: 38×35×28 Å

Organism: Phaseolus angularis (NCBI:txid3914)